Protein AF-A0A352YYZ6-F1 (afdb_monomer_lite)

pLDDT: mean 90.96, std 6.36, range [67.56, 97.31]

Sequence (88 aa):
MFEIYLIAAFWFLASVLSTIIANRVKISMALMEIVIGSVIGYFAFKLSSTEKLSLNADWMKFLTGVAAIMLTFLTGSELNPDSLKSKF

Structure (mmCIF, N/CA/C/O backbone):
data_AF-A0A352YYZ6-F1
#
_entry.id   AF-A0A352YYZ6-F1
#
loop_
_atom_site.group_PDB
_atom_site.id
_atom_site.type_symbol
_atom_site.label_atom_id
_atom_site.label_alt_id
_atom_site.label_comp_id
_atom_site.label_asym_id
_atom_site.label_entity_id
_atom_site.label_seq_id
_atom_site.pdbx_PDB_ins_code
_atom_site.Cartn_x
_atom_site.Cartn_y
_atom_site.Cartn_z
_atom_site.occupancy
_atom_site.B_iso_or_equiv
_atom_site.auth_seq_id
_atom_site.auth_comp_id
_atom_site.auth_asym_id
_atom_site.auth_atom_id
_atom_site.pdbx_PDB_model_num
ATOM 1 N N . MET A 1 1 ? 6.107 7.516 -20.653 1.00 67.56 1 MET A N 1
ATOM 2 C CA . MET A 1 1 ? 4.730 7.860 -20.223 1.00 67.56 1 MET A CA 1
ATOM 3 C C . MET A 1 1 ? 3.883 6.616 -20.007 1.00 67.56 1 MET A C 1
ATOM 5 O O . MET A 1 1 ? 3.400 6.450 -18.899 1.00 67.56 1 MET A O 1
ATOM 9 N N . PHE A 1 2 ? 3.753 5.724 -20.997 1.00 83.88 2 PHE A N 1
ATOM 10 C CA . PHE A 1 2 ? 2.988 4.473 -20.861 1.00 83.88 2 PHE A CA 1
ATOM 11 C C . PHE A 1 2 ? 3.386 3.634 -19.633 1.00 83.88 2 PHE A C 1
ATOM 13 O O . PHE A 1 2 ? 2.523 3.270 -18.843 1.00 83.88 2 PHE A O 1
ATOM 20 N N . GLU A 1 3 ? 4.690 3.451 -19.408 1.00 85.31 3 GLU A N 1
ATOM 21 C CA . GLU A 1 3 ? 5.229 2.737 -18.239 1.00 85.31 3 GLU A CA 1
ATOM 22 C C . GLU A 1 3 ? 4.711 3.281 -16.897 1.00 85.31 3 GLU A C 1
ATOM 24 O O . GLU A 1 3 ? 4.354 2.512 -16.013 1.00 85.31 3 GLU A O 1
ATOM 29 N N . ILE A 1 4 ? 4.599 4.608 -16.750 1.00 89.56 4 ILE A N 1
ATOM 30 C CA . ILE A 1 4 ? 4.130 5.238 -15.505 1.00 89.56 4 ILE A CA 1
ATOM 31 C C . ILE A 1 4 ? 2.667 4.871 -15.248 1.00 89.56 4 ILE A C 1
ATOM 33 O O . ILE A 1 4 ? 2.317 4.476 -14.140 1.00 89.56 4 ILE A O 1
ATOM 37 N N . TYR A 1 5 ? 1.818 4.964 -16.275 1.00 91.12 5 TYR A N 1
ATOM 38 C CA . TYR A 1 5 ? 0.405 4.609 -16.154 1.00 91.12 5 TYR A CA 1
ATOM 39 C C . TYR A 1 5 ? 0.201 3.114 -15.924 1.00 91.12 5 TYR A C 1
ATOM 41 O O . TYR A 1 5 ? -0.677 2.740 -15.154 1.00 91.12 5 TYR A O 1
ATOM 49 N N . LEU A 1 6 ? 1.025 2.262 -16.538 1.00 92.56 6 LEU A N 1
ATOM 50 C CA . LEU A 1 6 ? 0.980 0.818 -16.326 1.00 92.56 6 LEU A CA 1
ATOM 51 C C . LEU A 1 6 ? 1.351 0.466 -14.882 1.00 92.56 6 LEU A C 1
ATOM 53 O O . LEU A 1 6 ? 0.635 -0.295 -14.234 1.00 92.56 6 LEU A O 1
ATOM 57 N N . ILE A 1 7 ? 2.417 1.067 -14.350 1.00 92.69 7 ILE A N 1
ATOM 58 C CA . ILE A 1 7 ? 2.843 0.873 -12.958 1.00 92.69 7 ILE A CA 1
ATOM 59 C C . ILE A 1 7 ? 1.790 1.419 -11.985 1.00 92.69 7 ILE A C 1
ATOM 61 O O . ILE A 1 7 ? 1.460 0.755 -11.004 1.00 92.69 7 ILE A O 1
ATOM 65 N N . ALA A 1 8 ? 1.219 2.594 -12.259 1.00 92.94 8 ALA A N 1
ATOM 66 C CA . ALA A 1 8 ? 0.142 3.157 -11.448 1.00 92.94 8 ALA A CA 1
ATOM 67 C C . ALA A 1 8 ? -1.106 2.257 -11.455 1.00 92.94 8 ALA A C 1
ATOM 69 O O . ALA A 1 8 ? -1.666 1.982 -10.397 1.00 92.94 8 ALA A O 1
ATOM 70 N N . ALA A 1 9 ? -1.505 1.740 -12.621 1.00 94.75 9 ALA A N 1
ATOM 71 C CA . ALA A 1 9 ? -2.617 0.802 -12.747 1.00 94.75 9 ALA A CA 1
ATOM 72 C C . ALA A 1 9 ? -2.342 -0.521 -12.017 1.00 94.75 9 ALA A C 1
ATOM 74 O O . ALA A 1 9 ? -3.239 -1.058 -11.372 1.00 94.75 9 ALA A O 1
ATOM 75 N N . PHE A 1 10 ? -1.105 -1.023 -12.070 1.00 94.50 10 PHE A N 1
ATOM 76 C CA . PHE A 1 10 ? -0.681 -2.212 -11.331 1.00 94.50 10 PHE A CA 1
ATOM 77 C C . PHE A 1 10 ? -0.828 -2.022 -9.815 1.00 94.50 10 PHE A C 1
ATOM 79 O O . PHE A 1 10 ? -1.453 -2.851 -9.152 1.00 94.50 10 PHE A O 1
ATOM 86 N N . TRP A 1 11 ? -0.319 -0.914 -9.268 1.00 94.00 11 TRP A N 1
ATOM 87 C CA . TRP A 1 11 ? -0.455 -0.602 -7.841 1.00 94.00 11 TRP A CA 1
ATOM 88 C C . TRP A 1 11 ? -1.906 -0.355 -7.427 1.00 94.00 11 TRP A C 1
ATOM 90 O O . TRP A 1 11 ? -2.334 -0.823 -6.372 1.00 94.00 11 TRP A O 1
ATOM 100 N N . PHE A 1 12 ? -2.685 0.320 -8.272 1.00 94.69 12 PHE A N 1
ATOM 101 C CA . PHE A 1 12 ? -4.107 0.541 -8.031 1.00 94.69 12 PHE A CA 1
ATOM 102 C C . PHE A 1 12 ? -4.887 -0.779 -7.990 1.00 94.69 12 PHE A C 1
ATOM 104 O O . PHE A 1 12 ? -5.647 -1.021 -7.055 1.00 94.69 12 PHE A O 1
ATOM 111 N N . LEU A 1 13 ? -4.646 -1.679 -8.949 1.00 96.44 13 LEU A N 1
ATOM 112 C CA . LEU A 1 13 ? -5.243 -3.015 -8.961 1.00 96.44 13 LEU A CA 1
ATOM 113 C C . LEU A 1 13 ? -4.851 -3.816 -7.712 1.00 96.44 13 LEU A C 1
ATOM 115 O O . LEU A 1 13 ? -5.703 -4.480 -7.123 1.00 96.44 13 LEU A O 1
ATOM 119 N N . ALA A 1 14 ? -3.587 -3.736 -7.284 1.00 95.81 14 ALA A N 1
ATOM 120 C CA . ALA A 1 14 ? -3.118 -4.394 -6.068 1.00 95.81 14 ALA A CA 1
ATOM 121 C C . ALA A 1 14 ? -3.836 -3.877 -4.807 1.00 95.81 14 ALA A C 1
ATOM 123 O O . ALA A 1 14 ? -4.219 -4.688 -3.963 1.00 95.81 14 ALA A O 1
ATOM 124 N N . SER A 1 15 ? -4.079 -2.564 -4.699 1.00 95.25 15 SER A N 1
ATOM 125 C CA . SER A 1 15 ? -4.868 -1.977 -3.601 1.00 95.25 15 SER A CA 1
ATOM 126 C C . SER A 1 15 ? -6.324 -2.454 -3.639 1.00 95.25 15 SER A C 1
ATOM 128 O O . SER A 1 15 ? -6.824 -2.954 -2.634 1.00 95.25 15 SER A O 1
ATOM 130 N N . VAL A 1 16 ? -6.978 -2.461 -4.807 1.00 96.56 16 VAL A N 1
ATOM 131 C CA . VAL A 1 16 ? -8.355 -2.979 -4.943 1.00 96.56 16 VAL A CA 1
ATOM 132 C C . VAL A 1 16 ? -8.449 -4.453 -4.535 1.00 96.56 16 VAL A C 1
ATOM 134 O O . VAL A 1 16 ? -9.342 -4.837 -3.775 1.00 96.56 16 VAL A O 1
ATOM 137 N N . LEU A 1 17 ? -7.518 -5.290 -5.002 1.00 96.25 17 LEU A N 1
ATOM 138 C CA . LEU A 1 17 ? -7.450 -6.697 -4.603 1.00 96.25 17 LEU A CA 1
ATOM 139 C C . LEU A 1 17 ? -7.237 -6.831 -3.095 1.00 96.25 17 LEU A C 1
ATOM 141 O O . LEU A 1 17 ? -7.906 -7.643 -2.456 1.00 96.25 17 LEU A O 1
ATOM 145 N N . SER A 1 18 ? -6.368 -6.002 -2.516 1.00 95.88 18 SER A N 1
ATOM 146 C CA . SER A 1 18 ? -6.158 -5.957 -1.074 1.00 95.88 18 SER A CA 1
ATOM 147 C C . SER A 1 18 ? -7.435 -5.666 -0.305 1.00 95.88 18 SER A C 1
ATOM 149 O O . SER A 1 18 ? -7.786 -6.427 0.596 1.00 95.88 18 SER A O 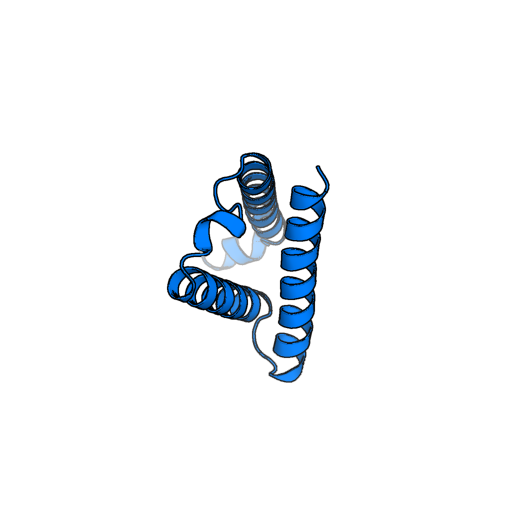1
ATOM 151 N N . THR A 1 19 ? -8.185 -4.639 -0.699 1.00 95.75 19 THR A N 1
ATOM 152 C CA . THR A 1 19 ? -9.456 -4.288 -0.062 1.00 95.75 19 THR A CA 1
ATOM 153 C C . THR A 1 19 ? -10.465 -5.433 -0.144 1.00 95.75 19 THR A C 1
ATOM 155 O O . THR A 1 19 ? -11.124 -5.757 0.847 1.00 95.75 19 THR A O 1
ATOM 158 N N . ILE A 1 20 ? -10.568 -6.094 -1.303 1.00 96.56 20 ILE A N 1
ATOM 159 C CA . ILE A 1 20 ? -11.470 -7.238 -1.488 1.00 96.56 20 ILE A CA 1
ATOM 160 C C . ILE A 1 20 ? -11.085 -8.379 -0.542 1.00 96.56 20 ILE A C 1
ATOM 162 O O . ILE A 1 20 ? -11.958 -8.936 0.128 1.00 96.56 20 ILE A O 1
ATOM 166 N N . ILE A 1 21 ? -9.799 -8.729 -0.461 1.00 95.94 21 ILE A N 1
ATOM 167 C CA . ILE A 1 21 ? -9.354 -9.835 0.393 1.00 95.94 21 ILE A CA 1
ATOM 168 C C . ILE A 1 21 ? -9.485 -9.452 1.876 1.00 95.94 21 ILE A C 1
ATOM 170 O O . ILE A 1 21 ? -9.971 -10.263 2.663 1.00 95.94 21 ILE A O 1
ATOM 174 N N . ALA A 1 22 ? -9.154 -8.216 2.261 1.00 96.81 22 ALA A N 1
ATOM 1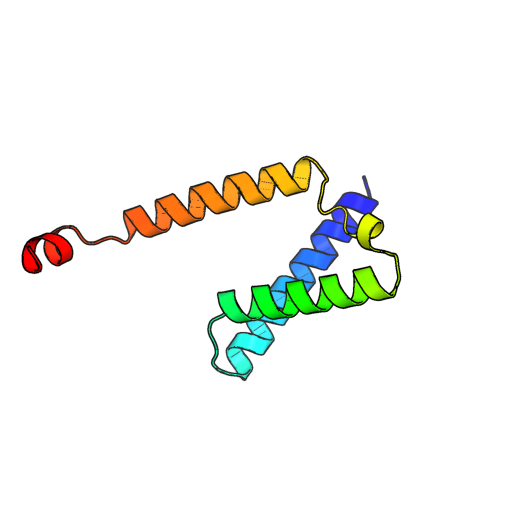75 C CA . ALA A 1 22 ? -9.331 -7.710 3.625 1.00 96.81 22 ALA A CA 1
ATOM 176 C C . ALA A 1 22 ? -10.785 -7.851 4.093 1.00 96.81 22 ALA A C 1
ATOM 178 O O . ALA A 1 22 ? -11.046 -8.381 5.175 1.00 96.81 22 ALA A O 1
ATOM 179 N N . ASN A 1 23 ? -11.734 -7.464 3.235 1.00 95.88 23 ASN A N 1
ATOM 180 C CA . ASN A 1 23 ? -13.161 -7.581 3.516 1.00 95.88 23 ASN A CA 1
ATOM 181 C C . ASN A 1 23 ? -13.612 -9.049 3.647 1.00 95.88 23 ASN A C 1
ATOM 183 O O . ASN A 1 23 ? -14.435 -9.379 4.499 1.00 95.88 23 ASN A O 1
ATOM 187 N N . ARG A 1 24 ? -13.048 -9.961 2.843 1.00 95.19 24 ARG A N 1
ATOM 188 C CA . ARG A 1 24 ? -13.357 -11.402 2.918 1.00 95.19 24 ARG A CA 1
ATOM 189 C C . ARG A 1 24 ? -12.818 -12.060 4.188 1.00 95.19 24 ARG A C 1
ATOM 191 O O . ARG A 1 24 ? -13.512 -12.888 4.770 1.00 95.19 24 ARG A O 1
ATOM 198 N N . VAL A 1 25 ? -11.607 -11.698 4.610 1.00 94.81 25 VAL A N 1
ATOM 199 C CA . VAL A 1 25 ? -10.935 -12.269 5.793 1.00 94.81 25 VAL A CA 1
ATOM 200 C C . VAL A 1 25 ? -11.335 -11.537 7.089 1.00 94.81 25 VAL A C 1
ATOM 202 O O . VAL A 1 25 ? -11.071 -12.033 8.179 1.00 94.81 25 VAL A O 1
ATOM 205 N N . LYS A 1 26 ? -12.048 -10.404 6.988 1.00 94.19 26 LYS A N 1
ATOM 206 C CA . LYS A 1 26 ? -12.475 -9.545 8.110 1.00 94.19 26 LYS A CA 1
ATOM 207 C C . LYS A 1 26 ? -11.297 -8.987 8.922 1.00 94.19 26 LYS A C 1
ATOM 209 O O . LYS A 1 26 ? -11.331 -8.962 10.150 1.00 94.19 26 LYS A O 1
ATOM 214 N N . ILE A 1 27 ? -10.255 -8.534 8.226 1.00 94.69 27 ILE A N 1
ATOM 215 C CA . ILE A 1 27 ? -9.064 -7.889 8.806 1.00 94.69 27 ILE A CA 1
ATOM 216 C C . ILE A 1 27 ? -9.023 -6.414 8.372 1.00 94.69 27 ILE A C 1
ATOM 218 O O . ILE A 1 27 ? -9.655 -6.033 7.387 1.00 94.69 27 ILE A O 1
ATOM 222 N N . SER A 1 28 ? -8.284 -5.576 9.108 1.00 95.19 28 SER A N 1
ATOM 223 C CA . SER A 1 28 ? -8.015 -4.181 8.734 1.00 95.19 28 SER A CA 1
ATOM 224 C C . SER A 1 28 ? -7.525 -4.055 7.284 1.00 95.19 28 SER A C 1
ATOM 226 O O . SER A 1 28 ? -6.563 -4.716 6.886 1.00 95.19 28 SER A O 1
ATOM 228 N N . MET A 1 29 ? -8.165 -3.166 6.516 1.00 94.06 29 MET A N 1
ATOM 229 C CA . MET A 1 29 ? -7.813 -2.886 5.118 1.00 94.06 29 MET A CA 1
ATOM 230 C C . MET A 1 29 ? -6.365 -2.404 4.988 1.00 94.06 29 MET A C 1
ATOM 232 O O . MET A 1 29 ? -5.614 -2.957 4.190 1.00 94.06 29 MET A O 1
ATOM 236 N N . ALA A 1 30 ? -5.946 -1.468 5.845 1.00 93.19 30 ALA A N 1
ATOM 237 C CA . ALA A 1 30 ? -4.585 -0.935 5.838 1.00 93.19 30 ALA A CA 1
ATOM 238 C C . ALA A 1 30 ? -3.534 -2.026 6.101 1.00 93.19 30 ALA A C 1
ATOM 240 O O . ALA A 1 30 ? -2.495 -2.074 5.445 1.00 93.19 30 ALA A O 1
ATOM 241 N N . LEU A 1 31 ? -3.817 -2.950 7.030 1.00 95.12 31 LEU A N 1
ATOM 242 C CA . LEU A 1 31 ? -2.908 -4.064 7.305 1.00 95.12 31 LEU A CA 1
ATOM 243 C C . LEU A 1 31 ? -2.757 -4.964 6.074 1.00 95.12 31 LEU A C 1
ATOM 245 O O . LEU A 1 31 ? -1.649 -5.383 5.745 1.00 95.12 31 LEU A O 1
ATOM 249 N N . MET A 1 32 ? -3.859 -5.237 5.378 1.00 96.56 32 MET A N 1
ATOM 250 C CA . MET A 1 32 ? -3.834 -6.080 4.189 1.00 96.56 32 MET A CA 1
ATOM 251 C C . MET A 1 32 ? -3.060 -5.444 3.032 1.00 96.56 32 MET A C 1
ATOM 253 O O . MET A 1 32 ? -2.325 -6.138 2.328 1.00 96.56 32 MET A O 1
ATOM 257 N N . GLU A 1 33 ? -3.156 -4.122 2.871 1.00 94.81 33 GLU A N 1
ATOM 258 C CA . GLU A 1 33 ? -2.397 -3.385 1.855 1.00 94.81 33 GLU A CA 1
ATOM 259 C C . GLU A 1 33 ? -0.893 -3.468 2.108 1.00 94.81 33 GLU A C 1
ATOM 261 O O . GLU A 1 33 ? -0.126 -3.717 1.175 1.00 94.81 33 GLU A O 1
ATOM 266 N N . ILE A 1 34 ? -0.473 -3.364 3.373 1.00 94.94 34 ILE A N 1
ATOM 267 C CA . ILE A 1 34 ? 0.929 -3.549 3.764 1.00 94.94 34 ILE A CA 1
ATOM 268 C C . ILE A 1 34 ? 1.393 -4.976 3.447 1.00 94.94 34 ILE A C 1
ATOM 270 O O . ILE A 1 34 ? 2.482 -5.157 2.896 1.00 94.94 34 ILE A O 1
ATOM 274 N N . VAL A 1 35 ? 0.583 -5.996 3.756 1.00 96.38 35 VAL A N 1
ATOM 275 C CA . VAL A 1 35 ? 0.924 -7.404 3.484 1.00 96.38 35 VAL A CA 1
ATOM 276 C C . VAL A 1 35 ? 1.078 -7.651 1.986 1.00 96.38 35 VAL A C 1
ATOM 278 O O . VAL A 1 35 ? 2.100 -8.187 1.562 1.00 96.38 35 VAL A O 1
ATOM 281 N N . ILE A 1 36 ? 0.114 -7.231 1.167 1.00 96.19 36 ILE A N 1
ATOM 282 C CA . ILE A 1 36 ? 0.164 -7.438 -0.287 1.00 96.19 36 ILE A CA 1
ATOM 283 C C . ILE A 1 36 ? 1.314 -6.654 -0.916 1.00 96.19 36 ILE A C 1
ATOM 285 O O . ILE A 1 36 ? 2.056 -7.221 -1.718 1.00 96.19 36 ILE A O 1
ATOM 289 N N . GLY A 1 37 ? 1.532 -5.402 -0.508 1.00 94.62 37 GLY A N 1
ATOM 290 C CA . GLY A 1 37 ? 2.689 -4.621 -0.947 1.00 94.62 37 GLY A CA 1
ATOM 291 C C . GLY A 1 37 ? 4.019 -5.288 -0.584 1.00 94.62 37 GLY A C 1
ATOM 292 O O . GLY A 1 37 ? 4.911 -5.381 -1.427 1.00 94.62 37 GLY A O 1
ATOM 293 N N . SER A 1 38 ? 4.131 -5.840 0.628 1.00 94.75 38 SER A N 1
ATOM 294 C CA . SER A 1 38 ? 5.322 -6.580 1.071 1.00 94.75 38 SER A CA 1
ATOM 295 C C . SER A 1 38 ? 5.536 -7.862 0.265 1.00 94.75 38 SER A C 1
ATOM 297 O O . SER A 1 38 ? 6.664 -8.166 -0.118 1.00 94.75 38 SER A O 1
ATOM 299 N N . VAL A 1 39 ? 4.464 -8.599 -0.044 1.00 95.44 39 VAL A N 1
ATOM 300 C CA . VAL A 1 39 ? 4.517 -9.808 -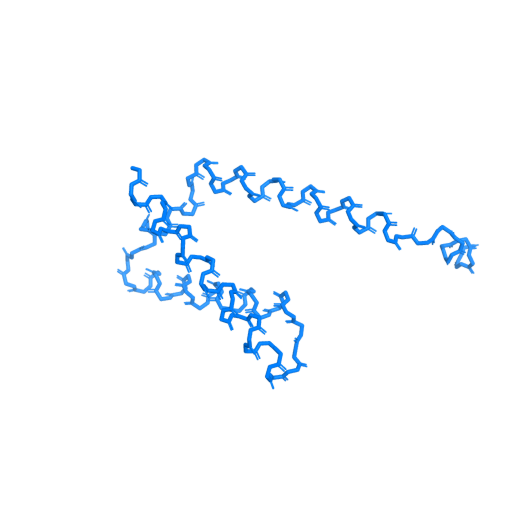0.879 1.00 95.44 39 VAL A CA 1
ATOM 301 C C . VAL A 1 39 ? 4.976 -9.466 -2.298 1.00 95.44 39 VAL A C 1
ATOM 303 O O . VAL A 1 39 ? 5.888 -10.113 -2.815 1.00 95.44 39 VAL A O 1
ATOM 306 N N . ILE A 1 40 ? 4.409 -8.423 -2.913 1.00 94.50 40 ILE A N 1
ATOM 307 C CA . ILE A 1 40 ? 4.834 -7.932 -4.232 1.00 94.50 40 ILE A CA 1
ATOM 308 C C . ILE A 1 40 ? 6.314 -7.527 -4.193 1.00 94.50 40 ILE A C 1
ATOM 310 O O . ILE A 1 40 ? 7.083 -7.936 -5.064 1.00 94.50 40 ILE A O 1
ATOM 314 N N . GLY A 1 41 ? 6.732 -6.777 -3.168 1.00 91.75 41 GLY A N 1
ATOM 315 C CA . GLY A 1 41 ? 8.123 -6.369 -2.975 1.00 91.75 41 GLY A CA 1
ATOM 316 C C . GLY A 1 41 ? 9.078 -7.557 -2.832 1.00 91.75 41 GLY A C 1
ATOM 317 O O . GLY A 1 41 ? 10.133 -7.580 -3.466 1.00 91.75 41 GLY A O 1
ATOM 318 N N . TYR A 1 42 ? 8.689 -8.586 -2.074 1.00 93.06 42 TYR A N 1
ATOM 319 C CA . TYR A 1 42 ? 9.462 -9.819 -1.920 1.00 93.06 42 TYR A CA 1
ATOM 320 C C . TYR A 1 42 ? 9.639 -10.563 -3.250 1.00 93.06 42 TYR A C 1
ATOM 322 O O . TYR A 1 42 ? 10.753 -10.964 -3.598 1.00 93.06 42 TYR A O 1
ATOM 330 N N . PHE A 1 43 ? 8.566 -10.719 -4.031 1.00 92.00 43 PHE A N 1
ATOM 331 C CA . PHE A 1 43 ? 8.654 -11.349 -5.350 1.00 92.00 43 PHE A CA 1
ATOM 332 C C . PHE A 1 43 ? 9.490 -10.522 -6.333 1.00 92.00 43 PHE A C 1
ATOM 334 O O . PHE A 1 43 ? 10.295 -11.092 -7.073 1.00 92.00 43 PHE A O 1
ATOM 341 N N . ALA A 1 44 ? 9.362 -9.193 -6.309 1.00 89.94 44 ALA A N 1
ATOM 342 C CA . ALA A 1 44 ? 10.175 -8.297 -7.127 1.00 89.94 44 ALA A CA 1
ATOM 343 C C . ALA A 1 44 ? 11.670 -8.409 -6.784 1.00 89.94 44 ALA A C 1
ATOM 345 O O . ALA A 1 44 ? 12.498 -8.475 -7.695 1.00 89.94 44 ALA A O 1
ATOM 346 N N . PHE A 1 45 ? 12.003 -8.512 -5.493 1.00 88.12 45 PHE A N 1
ATOM 347 C CA . PHE A 1 45 ? 13.369 -8.739 -5.022 1.00 88.12 45 PHE A CA 1
ATOM 348 C C . PHE A 1 45 ? 13.922 -10.084 -5.505 1.00 88.12 45 PHE A C 1
ATOM 350 O O . PHE A 1 45 ? 15.015 -10.139 -6.069 1.00 88.12 45 PHE A O 1
ATOM 357 N N . LYS A 1 46 ? 13.147 -11.166 -5.355 1.00 89.62 46 LYS A N 1
ATOM 358 C CA . LYS A 1 46 ? 13.561 -12.517 -5.765 1.00 89.62 46 LYS A CA 1
ATOM 359 C C . LYS A 1 46 ? 13.804 -12.637 -7.274 1.00 89.62 46 LYS A C 1
ATOM 361 O O . LYS A 1 46 ? 14.675 -13.395 -7.686 1.00 89.62 46 LYS A O 1
ATOM 366 N N . LEU A 1 47 ? 13.050 -11.900 -8.091 1.00 86.88 47 LEU A N 1
ATOM 367 C CA . LEU A 1 47 ? 13.190 -11.876 -9.553 1.00 86.88 47 LEU A CA 1
ATOM 368 C C . LEU A 1 47 ? 14.183 -10.801 -10.044 1.00 86.88 47 LEU A C 1
ATOM 370 O O . LEU A 1 47 ? 14.207 -10.489 -11.235 1.00 86.88 47 LEU A O 1
ATOM 374 N N . SER A 1 48 ? 14.944 -10.169 -9.140 1.00 81.44 48 SER A N 1
ATOM 375 C CA . SER A 1 48 ? 15.860 -9.054 -9.446 1.00 81.44 48 SER A CA 1
ATOM 376 C C . SER A 1 48 ? 15.208 -7.940 -10.281 1.00 81.44 48 SER A C 1
ATOM 378 O O . SER A 1 48 ? 15.858 -7.265 -11.071 1.00 81.44 48 SER A O 1
ATOM 380 N N . SER A 1 49 ? 13.895 -7.757 -10.124 1.00 79.12 49 SER A N 1
ATOM 381 C CA . SER A 1 49 ? 13.066 -6.833 -10.905 1.00 79.12 49 SER A CA 1
ATOM 382 C C . SER A 1 49 ? 12.594 -5.640 -10.067 1.00 79.12 49 SER A C 1
ATOM 384 O O . SER A 1 49 ? 11.667 -4.938 -10.462 1.00 79.12 49 SER A O 1
ATOM 386 N N . THR A 1 50 ? 13.231 -5.387 -8.921 1.00 74.06 50 THR A N 1
ATOM 387 C CA . THR A 1 50 ? 12.898 -4.293 -7.992 1.00 74.06 50 THR A CA 1
ATOM 388 C C . THR A 1 50 ? 12.902 -2.922 -8.669 1.00 74.06 50 THR A C 1
ATOM 390 O O . THR A 1 50 ? 12.052 -2.086 -8.370 1.00 74.06 50 THR A O 1
ATOM 393 N N . GLU A 1 51 ? 13.802 -2.698 -9.629 1.00 73.88 51 GLU A N 1
ATOM 394 C CA . GLU A 1 51 ? 13.874 -1.432 -10.369 1.00 73.88 51 GLU A CA 1
ATOM 395 C C . GLU A 1 51 ? 12.637 -1.182 -11.248 1.00 73.88 51 GLU A C 1
ATOM 397 O O . GLU A 1 51 ? 12.235 -0.034 -11.434 1.00 73.88 51 GLU A O 1
ATOM 402 N N . LYS A 1 52 ? 11.954 -2.240 -11.709 1.00 77.62 52 LYS A N 1
ATOM 403 C CA . LYS A 1 52 ? 10.749 -2.118 -12.550 1.00 77.62 52 LYS A CA 1
ATOM 404 C C . LYS A 1 52 ? 9.540 -1.571 -11.792 1.00 77.62 52 LYS A C 1
ATOM 406 O O . LYS A 1 52 ? 8.634 -1.023 -12.410 1.00 77.62 52 LYS A O 1
ATOM 411 N N . LEU A 1 53 ? 9.525 -1.674 -10.462 1.00 79.25 53 LEU A N 1
ATOM 412 C CA . LEU A 1 53 ? 8.432 -1.161 -9.630 1.00 79.25 53 LEU A CA 1
ATOM 413 C C . LEU A 1 53 ? 8.463 0.366 -9.450 1.00 79.25 53 LEU A C 1
ATOM 415 O O . LEU A 1 53 ? 7.532 0.917 -8.865 1.00 79.25 53 LEU A O 1
ATOM 419 N N . SER A 1 54 ? 9.510 1.050 -9.936 1.00 81.44 54 SER A N 1
ATOM 420 C CA . SER A 1 54 ? 9.654 2.515 -9.879 1.00 81.44 54 SER A CA 1
ATOM 421 C C . SER A 1 54 ? 9.445 3.121 -8.481 1.00 81.44 54 SER A C 1
ATOM 423 O O . SER A 1 54 ? 8.996 4.258 -8.352 1.00 81.44 54 SER A O 1
ATOM 425 N N . LEU A 1 55 ? 9.812 2.389 -7.422 1.00 81.00 55 LEU A N 1
ATOM 426 C CA . LEU A 1 55 ? 9.606 2.806 -6.024 1.00 81.00 55 LEU A CA 1
ATOM 427 C C . LEU A 1 55 ? 10.283 4.144 -5.687 1.00 81.00 55 LEU A C 1
ATOM 429 O O . LEU A 1 55 ? 9.807 4.887 -4.836 1.00 81.00 55 LEU A O 1
ATOM 433 N N . ASN A 1 56 ? 11.390 4.460 -6.365 1.00 85.19 56 ASN A N 1
ATOM 434 C CA . ASN A 1 56 ? 12.172 5.675 -6.139 1.00 85.19 56 ASN A CA 1
ATOM 435 C C . ASN A 1 56 ? 11.816 6.838 -7.077 1.00 85.19 56 ASN A C 1
ATOM 437 O O . ASN A 1 56 ? 12.466 7.883 -7.000 1.00 85.19 56 ASN A O 1
ATOM 441 N N . ALA A 1 57 ? 10.821 6.673 -7.952 1.00 90.62 57 ALA A N 1
ATOM 442 C CA . ALA A 1 57 ? 10.440 7.699 -8.913 1.00 90.62 57 ALA A CA 1
ATOM 443 C C . ALA A 1 57 ? 9.814 8.923 -8.223 1.00 90.62 57 ALA A C 1
ATOM 445 O O . ALA A 1 57 ? 9.063 8.793 -7.254 1.00 90.62 57 ALA A O 1
ATOM 446 N N . ASP A 1 58 ? 10.081 10.116 -8.754 1.00 92.81 58 ASP A N 1
ATOM 447 C CA . ASP A 1 58 ? 9.661 11.377 -8.127 1.00 92.81 58 ASP A CA 1
ATOM 448 C C . ASP A 1 58 ? 8.138 11.501 -8.000 1.00 92.81 58 ASP A C 1
ATOM 450 O O . ASP A 1 58 ? 7.636 11.962 -6.977 1.00 92.81 58 ASP A O 1
ATOM 454 N N . TRP A 1 59 ? 7.386 11.007 -8.988 1.00 92.50 59 TRP A N 1
ATOM 455 C CA . TRP A 1 59 ? 5.920 10.989 -8.944 1.00 92.50 59 TRP A CA 1
ATOM 456 C C . TRP A 1 59 ? 5.379 10.101 -7.811 1.00 92.50 59 TRP A C 1
ATOM 458 O O . TRP A 1 59 ? 4.382 10.449 -7.181 1.00 92.50 59 TRP A O 1
ATOM 468 N N . MET A 1 60 ? 6.057 8.988 -7.510 1.00 92.12 60 MET A N 1
ATOM 469 C CA . MET A 1 60 ? 5.675 8.073 -6.432 1.00 92.12 60 MET A CA 1
ATOM 470 C C . MET A 1 60 ? 5.964 8.697 -5.063 1.00 92.12 60 MET A C 1
ATOM 472 O O . MET A 1 60 ? 5.127 8.645 -4.159 1.00 92.12 60 MET A O 1
ATOM 476 N N . LYS A 1 61 ? 7.128 9.347 -4.923 1.00 93.62 61 LYS A N 1
ATOM 477 C CA . LYS A 1 61 ? 7.497 10.099 -3.712 1.00 93.62 61 LYS A CA 1
ATOM 478 C C . LYS A 1 61 ? 6.530 11.250 -3.455 1.00 93.62 61 LYS A C 1
ATOM 480 O O . LYS A 1 61 ? 6.097 11.432 -2.322 1.00 93.62 61 LYS A O 1
ATOM 485 N N . PHE A 1 62 ? 6.156 11.982 -4.503 1.00 94.62 62 PHE A N 1
ATOM 486 C CA . PHE A 1 62 ? 5.167 13.051 -4.423 1.00 94.62 62 PHE A CA 1
ATOM 487 C C . PHE A 1 62 ? 3.809 12.530 -3.936 1.00 94.62 62 PHE A C 1
ATOM 489 O O . PHE A 1 62 ? 3.290 13.037 -2.945 1.00 94.62 62 PHE A O 1
ATOM 496 N N . LEU A 1 63 ? 3.269 11.478 -4.567 1.00 94.25 63 LEU A N 1
ATOM 497 C CA . LEU A 1 63 ? 1.996 10.872 -4.157 1.00 94.25 63 LEU A CA 1
ATOM 498 C C . LEU A 1 63 ? 2.030 10.375 -2.709 1.00 94.25 63 LEU A C 1
ATOM 500 O O . LEU A 1 63 ? 1.107 10.649 -1.946 1.00 94.25 63 LEU A O 1
ATOM 504 N N . THR A 1 64 ? 3.105 9.687 -2.318 1.00 93.25 64 THR A N 1
ATOM 505 C CA . THR A 1 64 ? 3.268 9.173 -0.949 1.00 93.25 64 THR A CA 1
ATOM 506 C C . THR A 1 64 ? 3.346 10.315 0.065 1.00 93.25 64 THR A C 1
ATOM 508 O O . THR A 1 64 ? 2.720 10.244 1.119 1.00 93.25 64 THR A O 1
ATOM 511 N N . GLY A 1 65 ? 4.063 11.395 -0.263 1.00 96.12 65 GLY A N 1
ATOM 512 C CA . GLY A 1 65 ? 4.146 12.587 0.580 1.00 96.12 65 GLY A CA 1
ATOM 513 C C . GLY A 1 65 ? 2.789 13.267 0.767 1.00 96.12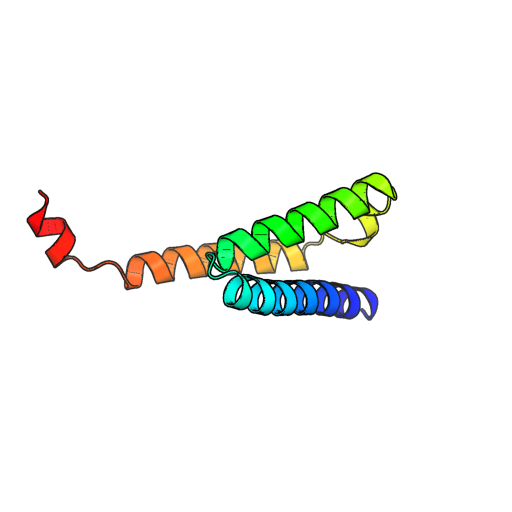 65 GLY A C 1
ATOM 514 O O . GLY A 1 65 ? 2.399 13.558 1.896 1.00 96.12 65 GLY A O 1
ATOM 515 N N . VAL A 1 66 ? 2.033 13.459 -0.319 1.00 97.31 66 VAL A N 1
ATOM 516 C CA . VAL A 1 66 ? 0.675 14.025 -0.258 1.00 97.31 66 VAL A CA 1
ATOM 517 C C . VAL A 1 66 ? -0.248 13.131 0.572 1.00 97.31 66 VAL A C 1
ATOM 519 O O . VAL A 1 66 ? -0.919 13.627 1.475 1.00 97.31 66 VAL A O 1
ATOM 522 N N . ALA A 1 67 ? -0.241 11.817 0.332 1.00 94.31 67 ALA A N 1
ATOM 523 C CA . ALA A 1 67 ? -1.061 10.865 1.078 1.00 94.31 67 ALA A CA 1
ATOM 524 C C . ALA A 1 67 ? -0.743 10.876 2.583 1.00 94.31 67 ALA A C 1
ATOM 526 O O . ALA A 1 67 ? -1.661 10.889 3.402 1.00 94.31 67 ALA A O 1
ATOM 527 N N . ALA A 1 68 ? 0.539 10.938 2.960 1.00 95.38 68 ALA A N 1
ATOM 528 C CA . ALA A 1 68 ? 0.962 11.000 4.359 1.00 95.38 68 ALA A CA 1
ATOM 529 C C . ALA A 1 68 ? 0.467 12.274 5.068 1.00 95.38 68 ALA A C 1
ATOM 531 O O . ALA A 1 68 ? -0.034 12.207 6.196 1.00 95.38 68 ALA A O 1
ATOM 532 N N . ILE A 1 69 ? 0.556 13.429 4.399 1.00 96.56 69 ILE A N 1
ATOM 533 C CA . ILE A 1 69 ? 0.034 14.700 4.922 1.00 96.56 69 ILE A CA 1
ATOM 534 C C . ILE A 1 69 ? -1.488 14.616 5.086 1.00 96.56 69 ILE A C 1
ATOM 536 O O . ILE A 1 69 ? -2.009 14.962 6.147 1.00 96.56 69 ILE A O 1
ATOM 540 N N . MET A 1 70 ? -2.198 14.115 4.069 1.00 96.56 70 MET A N 1
ATOM 541 C CA . MET A 1 70 ? -3.656 13.972 4.111 1.00 96.56 70 MET A CA 1
ATOM 542 C C . MET A 1 70 ? -4.111 13.050 5.247 1.00 96.56 70 MET A C 1
ATOM 544 O O . MET A 1 70 ? -4.993 13.434 6.008 1.00 96.56 70 MET A O 1
ATOM 548 N N . LEU A 1 71 ? -3.491 11.877 5.414 1.00 94.12 71 LEU A N 1
ATOM 549 C CA . LEU A 1 71 ? -3.814 10.929 6.491 1.00 94.12 71 LEU A CA 1
ATOM 550 C C . LEU A 1 71 ? -3.606 11.539 7.881 1.00 94.12 71 LEU A C 1
ATOM 552 O O . LEU A 1 71 ? -4.442 11.366 8.770 1.00 94.12 71 LEU A O 1
ATOM 556 N N . THR A 1 72 ? -2.520 12.291 8.060 1.00 94.62 72 THR A N 1
ATOM 557 C CA . THR A 1 72 ? -2.232 12.978 9.326 1.00 94.62 72 THR A CA 1
ATOM 558 C C . THR A 1 72 ? -3.292 14.036 9.626 1.00 94.62 72 THR A C 1
ATOM 560 O O . THR A 1 72 ? -3.793 14.115 10.747 1.00 94.62 72 THR A O 1
ATOM 563 N N . PHE A 1 73 ? -3.681 14.821 8.618 1.00 95.25 73 PHE A N 1
ATOM 564 C CA . PHE A 1 73 ? -4.702 15.852 8.778 1.00 95.25 73 PHE A CA 1
ATOM 565 C C . PHE A 1 73 ? -6.090 15.262 9.047 1.00 95.25 73 PHE A C 1
ATOM 567 O O . PHE A 1 73 ? -6.778 15.727 9.951 1.00 95.25 73 PHE A O 1
ATOM 574 N N . LEU A 1 74 ? -6.480 14.211 8.317 1.00 94.25 74 LEU A N 1
ATOM 575 C CA . LEU A 1 74 ? -7.752 13.511 8.518 1.00 94.25 74 LEU A CA 1
ATOM 576 C C . LEU A 1 74 ? -7.854 12.956 9.937 1.00 94.25 74 LEU A C 1
ATOM 578 O O . LEU A 1 74 ? -8.833 13.224 10.628 1.00 94.25 74 LEU A O 1
ATOM 582 N N . THR A 1 7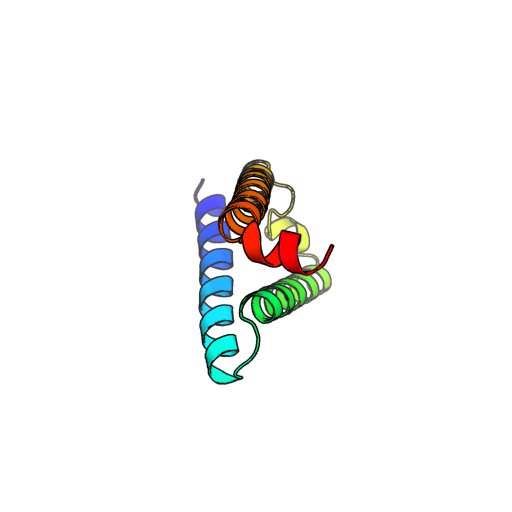5 ? -6.792 12.302 10.408 1.00 91.12 75 THR A N 1
ATOM 583 C CA . THR A 1 75 ? -6.715 11.808 11.789 1.00 91.12 75 THR A CA 1
ATOM 584 C C . THR A 1 75 ? -6.845 12.952 12.802 1.00 91.12 75 THR A C 1
ATOM 586 O O . THR A 1 75 ? -7.523 12.809 13.814 1.00 91.12 75 THR A O 1
ATOM 589 N N . GLY A 1 76 ? -6.241 14.114 12.527 1.00 90.38 76 GLY A N 1
ATOM 590 C CA . GLY A 1 76 ? -6.402 15.313 13.354 1.00 90.38 76 GLY A CA 1
ATOM 591 C C . GLY A 1 76 ? -7.822 15.889 13.330 1.00 90.38 76 GLY A C 1
ATOM 592 O O . GLY A 1 76 ? -8.295 16.382 14.349 1.00 90.38 76 GLY A O 1
ATOM 593 N N . SER A 1 77 ? -8.515 15.804 12.193 1.00 90.81 77 SER A N 1
ATOM 594 C CA . SER A 1 77 ? -9.890 16.294 12.036 1.00 90.81 77 SER A CA 1
ATOM 595 C C . SER A 1 77 ? -10.940 15.392 12.691 1.00 90.81 77 SER A C 1
ATOM 597 O O . SER A 1 77 ? -11.960 15.887 13.161 1.00 90.81 77 SER A O 1
ATOM 599 N N . GLU A 1 78 ? -10.683 14.083 12.765 1.00 90.69 78 GLU A N 1
ATOM 600 C CA . GLU A 1 78 ? -11.548 13.107 13.443 1.00 90.69 78 GLU A CA 1
ATOM 601 C C . GLU A 1 78 ? -11.374 13.119 14.974 1.00 90.69 78 GLU A C 1
ATOM 603 O O . GLU A 1 78 ? -12.157 12.513 15.710 1.00 90.69 78 GLU A O 1
ATOM 608 N N . LEU A 1 79 ? -10.355 13.820 15.477 1.00 86.94 79 LEU A N 1
ATOM 609 C CA . LEU A 1 79 ? -10.022 13.879 16.893 1.00 86.94 79 LEU A CA 1
ATOM 610 C C . LEU A 1 79 ? -11.032 14.748 17.663 1.00 86.94 79 LEU A C 1
ATOM 612 O O . LEU A 1 79 ? -11.084 15.967 17.501 1.00 86.94 79 LEU A O 1
ATOM 616 N N . ASN A 1 80 ? -11.817 14.139 18.555 1.00 89.06 80 ASN A N 1
ATOM 617 C CA . ASN A 1 80 ? -12.784 14.876 19.369 1.00 89.06 80 ASN A CA 1
ATOM 618 C C . ASN A 1 80 ? -12.096 15.554 20.582 1.00 89.06 80 ASN A C 1
ATOM 620 O O . ASN A 1 80 ? -11.593 14.844 21.465 1.00 89.06 80 ASN A O 1
ATOM 624 N N . PRO A 1 81 ? -12.113 16.898 20.694 1.00 86.44 81 PRO A N 1
ATOM 625 C CA . PRO A 1 81 ? -11.433 17.620 21.771 1.00 86.44 81 PRO A CA 1
ATOM 626 C C . PRO A 1 81 ? -12.026 17.350 23.161 1.00 86.44 81 PRO A C 1
ATOM 628 O O . PRO A 1 81 ? -11.294 17.379 24.151 1.00 86.44 81 PRO A O 1
ATOM 631 N N . ASP A 1 82 ? -13.322 17.055 23.259 1.00 88.44 82 ASP A N 1
ATOM 632 C CA . ASP A 1 82 ? -13.981 16.791 24.542 1.00 88.44 82 ASP A CA 1
ATOM 633 C C . ASP A 1 82 ? -13.560 15.430 25.109 1.00 88.44 82 ASP A C 1
ATOM 635 O O . ASP A 1 82 ? -13.333 15.286 26.313 1.00 88.44 82 ASP A O 1
ATOM 639 N N . SER A 1 83 ? -13.348 14.444 24.230 1.00 85.88 83 SER A N 1
ATOM 640 C CA . SER A 1 83 ? -12.836 13.126 24.624 1.00 85.88 83 SER A CA 1
ATOM 641 C C . SER A 1 83 ? 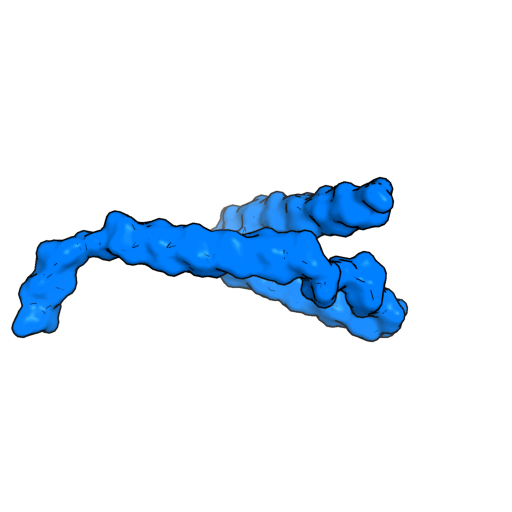-11.422 13.200 25.211 1.00 85.88 83 SER A C 1
ATOM 643 O O . SER A 1 83 ? -11.111 12.478 26.160 1.00 85.88 83 SER A O 1
ATOM 645 N N . LEU A 1 84 ? -10.590 14.124 24.718 1.00 87.19 84 LEU A N 1
ATOM 646 C CA . LEU A 1 84 ? -9.254 14.371 25.258 1.00 87.19 84 LEU A CA 1
ATOM 647 C C . LEU A 1 84 ? -9.310 15.035 26.632 1.00 87.19 84 LEU A C 1
ATOM 649 O O . LEU A 1 84 ? -8.642 14.574 27.553 1.00 87.19 84 LEU A O 1
ATOM 653 N N . LYS A 1 85 ? -10.131 16.081 26.784 1.00 89.75 85 LYS A N 1
ATOM 654 C CA . LYS A 1 85 ? -10.288 16.803 28.055 1.00 89.75 85 LYS A CA 1
ATOM 655 C C . LYS A 1 85 ? -10.850 15.931 29.176 1.00 89.75 85 LYS A C 1
ATOM 657 O O . LYS A 1 85 ? -10.590 16.214 30.327 1.00 89.75 85 LYS A O 1
ATOM 662 N N . SER A 1 86 ? -11.612 14.881 28.866 1.00 89.94 86 SER A N 1
ATOM 663 C CA . SER A 1 86 ? -12.132 13.956 29.888 1.00 89.94 86 SER A CA 1
ATOM 664 C C . SER A 1 86 ? -11.087 13.000 30.483 1.00 89.94 86 SER A C 1
ATOM 666 O O . SER A 1 86 ? -11.347 12.371 31.507 1.00 89.94 86 SER A O 1
ATOM 668 N N . LYS A 1 87 ? -9.930 12.840 29.825 1.00 79.00 87 LYS A N 1
ATOM 669 C CA . LYS A 1 87 ? -8.856 11.917 30.233 1.00 79.00 87 LYS A CA 1
ATOM 670 C C . LYS A 1 87 ? -7.704 12.607 30.973 1.00 79.00 87 LYS A C 1
ATOM 672 O O . LYS A 1 87 ? -6.842 11.892 31.484 1.00 79.00 87 LYS A O 1
ATOM 677 N N . PHE A 1 88 ? -7.692 13.938 31.017 1.00 70.50 88 PHE A N 1
ATOM 678 C CA . PHE A 1 88 ? -6.708 14.778 31.704 1.00 70.50 88 PHE A CA 1
ATOM 679 C C . PHE A 1 88 ? -7.405 15.646 32.748 1.00 70.50 88 PHE A C 1
ATOM 681 O O . PHE A 1 88 ? -6.800 15.847 33.822 1.00 70.50 88 PHE A O 1
#

Foldseek 3Di:
DVLVVVLVVVLVVLLVVLQVVCVVVVHDSVVSSVVSVVVVCVVCVVVVNNVSNVCVPPVNVVVVVVVVVVVVVVVVVPDDPVVVVVVD

Secondary structure (DSSP, 8-state):
-HHHHHHHHHHHHHHHHHHHHHHHHT--HHHHHHHHHHHHHHHHHHTT-GGGG-TT-HHHHHHHHHHHHHHHHHHHHS--HHHHHT--

Radius of gyration: 17.06 Å; chains: 1; bounding box: 30×30×53 Å